Protein 2X48 (pdb70)

Structure (mmCIF, N/CA/C/O backbone):
data_2X48
#
_entry.id   2X48
#
_cell.length_a   119.110
_cell.length_b   119.110
_cell.length_c   119.110
_cell.angle_alpha   90.00
_cell.angle_beta   90.00
_cell.angle_gamma   90.00
#
_symmetry.space_group_name_H-M   'I 2 3'
#
loop_
_entity.id
_entity.type
_entity.pdbx_description
1 polymer CAG38821
2 non-polymer 'PHOSPHATE ION'
3 water water
#
loop_
_atom_site.group_PDB
_atom_site.id
_atom_site.type_symbol
_atom_site.label_atom_id
_atom_site.label_alt_id
_atom_site.label_comp_id
_atom_site.label_asym_id
_atom_site.label_entity_id
_atom_site.label_seq_id
_atom_site.pdbx_PDB_ins_code
_atom_site.Cartn_x
_atom_site.Cartn_y
_atom_site.Cartn_z
_atom_site.occupancy
_atom_site.B_iso_or_equiv
_atom_site.auth_seq_id
_atom_site.auth_comp_id
_atom_site.auth_asym_id
_atom_site.auth_atom_id
_atom_site.pdbx_PDB_model_num
ATOM 1 N N . MET A 1 1 ? -15.497 -4.676 37.372 1.00 98.95 1 MET A N 1
ATOM 2 C CA . MET A 1 1 ? -15.316 -4.723 38.852 1.00 88.35 1 MET A CA 1
ATOM 3 C C . MET A 1 1 ? -13.845 -4.915 39.244 1.00 81.15 1 MET A C 1
ATOM 4 O O . MET A 1 1 ? -13.486 -5.950 39.812 1.00 76.16 1 MET A O 1
ATOM 9 N N . LYS A 1 2 ? -12.992 -3.933 38.958 1.00 83.41 2 LYS A N 1
ATOM 10 C CA . LYS A 1 2 ? -11.585 -4.023 39.386 1.00 80.16 2 LYS A CA 1
ATOM 11 C C . LYS A 1 2 ? -11.480 -3.812 40.910 1.00 71.88 2 LYS A C 1
ATOM 12 O O . LYS A 1 2 ? -11.997 -2.836 41.449 1.00 74.81 2 LYS A O 1
ATOM 18 N N . LYS A 1 3 ? -10.803 -4.732 41.591 1.00 64.66 3 LYS A N 1
ATOM 19 C CA . LYS A 1 3 ? -10.950 -4.893 43.043 1.00 58.54 3 LYS A CA 1
ATOM 20 C C . LYS A 1 3 ? -9.806 -5.747 43.617 1.00 53.76 3 LYS A C 1
ATOM 21 O O . LYS A 1 3 ? -9.411 -6.747 43.013 1.00 53.74 3 LYS A O 1
ATOM 27 N N . GLU A 1 4 ? -9.271 -5.352 44.771 1.00 53.02 4 GLU A N 1
ATOM 28 C CA . GLU A 1 4 ? -8.121 -6.045 45.378 1.00 50.44 4 GLU A CA 1
ATOM 29 C C . GLU A 1 4 ? -8.453 -6.656 46.750 1.00 46.44 4 GLU A C 1
ATOM 30 O O . GLU A 1 4 ? -8.847 -5.943 47.666 1.00 50.56 4 GLU A O 1
ATOM 36 N N . ILE A 1 5 ? -8.253 -7.964 46.893 1.00 42.24 5 ILE A N 1
ATOM 37 C CA . ILE A 1 5 ? -8.636 -8.694 48.114 1.00 41.82 5 ILE A CA 1
ATOM 38 C C . ILE A 1 5 ? -7.424 -9.044 48.992 1.00 42.01 5 ILE A C 1
ATOM 39 O O . ILE A 1 5 ? -6.491 -9.707 48.544 1.00 41.13 5 ILE A O 1
ATOM 44 N N . GLN A 1 6 ? -7.440 -8.598 50.244 1.00 46.69 6 GLN A N 1
ATOM 45 C CA . GLN A 1 6 ? -6.302 -8.812 51.153 1.00 49.17 6 GLN A CA 1
ATOM 46 C C . GLN A 1 6 ? -6.616 -9.868 52.205 1.00 50.51 6 GLN A C 1
ATOM 47 O O . GLN A 1 6 ? -7.502 -9.684 53.050 1.00 57.12 6 GLN A O 1
ATOM 53 N N . VAL A 1 7 ? -5.871 -10.972 52.131 1.00 47.80 7 VAL A N 1
ATOM 54 C CA . VAL A 1 7 ? -5.894 -12.037 53.140 1.00 51.58 7 VAL A CA 1
ATOM 55 C C . VAL A 1 7 ? -4.472 -12.265 53.638 1.00 52.99 7 VAL A C 1
ATOM 56 O O . VAL A 1 7 ? -3.617 -12.707 52.870 1.00 50.99 7 VAL A O 1
ATOM 60 N N . GLN A 1 8 ? -4.228 -11.974 54.915 1.00 59.91 8 GLN A N 1
ATOM 61 C CA . GLN A 1 8 ? -2.896 -12.126 55.518 1.00 64.12 8 GLN A CA 1
ATOM 62 C C . GLN A 1 8 ? -1.867 -11.391 54.658 1.00 62.26 8 GLN A C 1
ATOM 63 O O . GLN A 1 8 ? -2.068 -10.213 54.371 1.00 64.37 8 GLN A O 1
ATOM 69 N N . GLY A 1 9 ? -0.807 -12.070 54.217 1.00 62.34 9 GLY A N 1
ATOM 70 C CA . GLY A 1 9 ? 0.254 -11.427 53.430 1.00 66.78 9 GLY A CA 1
ATOM 71 C C . GLY A 1 9 ? 0.035 -11.370 51.921 1.00 62.64 9 GLY A C 1
ATOM 72 O O . GLY A 1 9 ? 0.849 -10.796 51.197 1.00 69.84 9 GLY A O 1
ATOM 73 N N . VAL A 1 10 ? -1.066 -11.951 51.452 1.00 54.78 10 VAL A N 1
ATOM 74 C CA . VAL A 1 10 ? -1.343 -12.076 50.028 1.00 53.57 10 VAL A CA 1
ATOM 75 C C . VAL A 1 10 ? -2.442 -11.113 49.626 1.00 48.49 10 VAL A C 1
ATOM 76 O O . VAL A 1 10 ? -3.415 -10.941 50.360 1.00 44.66 10 VAL A O 1
ATOM 80 N N . ARG A 1 11 ? -2.283 -10.486 48.461 1.00 54.86 1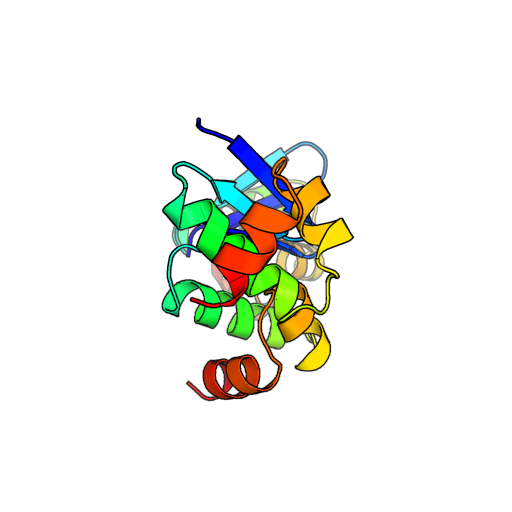1 ARG A N 1
ATOM 81 C CA . ARG A 1 11 ? -3.336 -9.674 47.863 1.00 56.34 11 ARG A CA 1
ATOM 82 C C . ARG A 1 11 ? -3.673 -10.165 46.476 1.00 52.58 11 ARG A C 1
ATOM 83 O O . ARG A 1 11 ? -2.801 -10.244 45.617 1.00 53.11 11 ARG A O 1
ATOM 91 N N . TYR A 1 12 ? -4.942 -10.490 46.262 1.00 50.57 12 TYR A N 1
ATOM 92 C CA . TYR A 1 12 ? -5.398 -11.021 44.985 1.00 48.20 12 TYR A CA 1
ATOM 93 C C . TYR A 1 12 ? -6.083 -9.917 44.184 1.00 51.33 12 TYR A C 1
ATOM 94 O O . TYR A 1 12 ? -7.002 -9.271 44.683 1.00 54.12 12 TYR A O 1
ATOM 103 N N . TYR A 1 13 ? -5.618 -9.694 42.957 1.00 53.01 13 TYR A N 1
ATOM 104 C CA . TYR A 1 13 ? -6.206 -8.694 42.064 1.00 57.60 13 TYR A CA 1
ATOM 105 C C . TYR A 1 13 ? -7.331 -9.364 41.264 1.00 55.02 13 TYR A C 1
ATOM 106 O O . TYR A 1 13 ? -7.075 -10.260 40.451 1.00 53.71 13 TYR A O 1
ATOM 115 N N . VAL A 1 14 ? -8.566 -8.921 41.505 1.00 56.35 14 VAL A N 1
ATOM 116 C CA . VAL A 1 14 ? -9.772 -9.505 40.904 1.00 55.04 14 VAL A CA 1
ATOM 117 C C . VAL A 1 14 ? -10.311 -8.573 39.832 1.00 60.43 14 VAL A C 1
ATOM 118 O O . VAL A 1 14 ? -10.494 -7.386 40.073 1.00 66.42 14 VAL A O 1
ATOM 122 N N . GLU A 1 15 ? -10.567 -9.119 38.653 1.00 60.31 15 GLU A N 1
ATOM 123 C CA . GLU A 1 15 ? -11.021 -8.333 37.503 1.00 66.40 15 GLU A CA 1
ATOM 124 C C . GLU A 1 15 ? -12.302 -8.912 36.863 1.00 66.32 15 GLU A C 1
ATOM 125 O O . GLU A 1 15 ? -12.884 -8.301 35.971 1.00 71.78 15 GLU A O 1
ATOM 131 N N . SER A 1 16 ? -12.727 -10.086 37.330 1.00 61.74 16 SER A N 1
ATOM 132 C CA . SER A 1 16 ? -13.795 -10.871 36.705 1.00 62.93 16 SER A CA 1
ATOM 133 C C . SER A 1 16 ? -14.215 -11.978 37.670 1.00 60.05 16 SER A C 1
ATOM 134 O O . SER A 1 16 ? -13.552 -12.207 38.689 1.00 56.81 16 SER A O 1
ATOM 137 N N . GLU A 1 17 ? -15.301 -12.674 37.345 1.00 62.81 17 GLU A N 1
ATOM 138 C CA . GLU A 1 17 ? -15.792 -13.754 38.203 1.00 63.25 17 GLU A CA 1
ATOM 139 C C . GLU A 1 17 ? -14.861 -14.975 38.163 1.00 63.05 17 GLU A C 1
ATOM 140 O O . GLU A 1 17 ? -14.730 -15.674 39.163 1.00 62.96 17 GLU A O 1
ATOM 146 N N . ASP A 1 18 ? -14.212 -15.226 37.025 1.00 65.16 18 ASP A N 1
ATOM 147 C 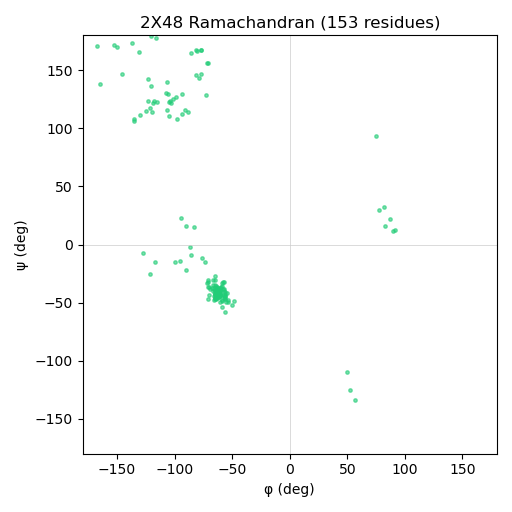CA . ASP A 1 18 ? -13.232 -16.322 36.927 1.00 67.91 18 ASP A CA 1
ATOM 148 C C . ASP A 1 18 ? -12.087 -16.143 37.943 1.00 62.83 18 ASP A C 1
ATOM 149 O O . ASP A 1 18 ? -11.546 -17.125 38.462 1.00 64.99 18 ASP A O 1
ATOM 154 N N . ASP A 1 19 ? -11.740 -14.889 38.227 1.00 57.89 19 ASP A N 1
ATOM 155 C CA . ASP A 1 19 ? -10.723 -14.571 39.218 1.00 53.96 19 ASP A CA 1
ATOM 156 C C . ASP A 1 19 ? -11.231 -14.857 40.629 1.00 52.25 19 ASP A C 1
ATOM 157 O O . ASP A 1 19 ? -10.463 -15.294 41.492 1.00 51.23 19 ASP A O 1
ATOM 162 N N . LEU A 1 20 ? -12.514 -14.598 40.873 1.00 46.74 20 LEU A N 1
ATOM 163 C CA . LEU A 1 20 ? -13.098 -14.863 42.190 1.00 44.25 20 LEU A CA 1
ATOM 164 C C . LEU A 1 20 ? -13.040 -16.348 42.468 1.00 43.10 20 LEU A C 1
ATOM 165 O O . LEU A 1 20 ? -12.690 -16.762 43.578 1.00 41.30 20 LEU A O 1
ATOM 170 N N . VAL A 1 21 ? -13.389 -17.153 41.467 1.00 45.42 21 VAL A N 1
ATOM 171 C CA . VAL A 1 21 ? -13.319 -18.611 41.610 1.00 45.37 21 VAL A CA 1
ATOM 172 C C . VAL A 1 21 ? -11.906 -19.025 42.017 1.00 44.05 21 VAL A C 1
ATOM 173 O O . VAL A 1 21 ? -11.731 -19.753 42.993 1.00 42.79 21 VAL A O 1
ATOM 177 N N . SER A 1 22 ? -10.905 -18.520 41.294 1.00 45.34 22 SER A N 1
ATOM 178 C CA . SER A 1 22 ? -9.508 -18.829 41.577 1.00 45.31 22 SER A CA 1
ATOM 179 C C . SER A 1 22 ? -9.100 -18.485 43.005 1.00 42.66 22 SER A C 1
ATOM 180 O O . SER A 1 22 ? -8.438 -19.286 43.663 1.00 42.49 22 SER A O 1
ATOM 183 N N . VAL A 1 23 ? -9.498 -17.310 43.487 1.00 41.51 23 VAL A N 1
ATOM 184 C CA . VAL A 1 23 ? -9.197 -16.913 44.866 1.00 39.73 23 VAL A CA 1
ATOM 185 C C . VAL A 1 23 ? -9.920 -17.830 45.859 1.00 38.00 23 VAL A C 1
ATOM 186 O O . VAL A 1 23 ? -9.339 -18.266 46.854 1.00 37.15 23 VAL A O 1
ATOM 190 N N . ALA A 1 24 ? -11.181 -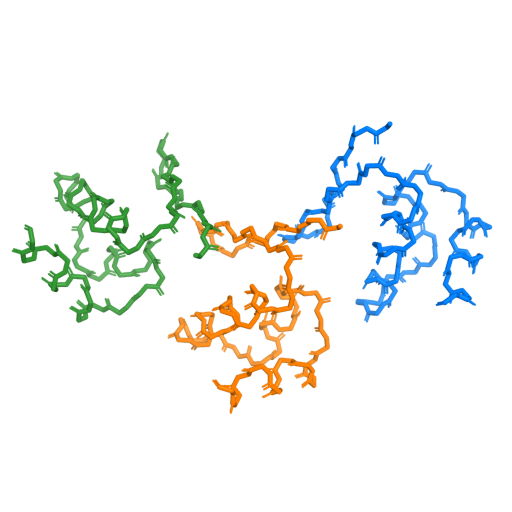18.133 45.569 1.00 38.28 24 ALA A N 1
ATOM 191 C CA . ALA A 1 24 ? -11.966 -19.033 46.392 1.00 37.52 24 ALA A CA 1
ATOM 192 C C . ALA A 1 24 ? -11.216 -20.337 46.553 1.00 38.18 24 ALA A C 1
ATOM 193 O O . ALA A 1 24 ? -11.056 -20.823 47.673 1.00 37.05 24 ALA A O 1
ATOM 195 N N . HIS A 1 25 ? -10.750 -20.892 45.433 1.00 41.06 25 HIS A N 1
ATOM 196 C CA . HIS A 1 25 ? -9.983 -22.158 45.441 1.00 43.23 25 HIS A CA 1
ATOM 197 C C . HIS A 1 25 ? -8.736 -22.072 46.312 1.00 42.74 25 HIS A C 1
ATOM 198 O O . HIS A 1 25 ? -8.448 -23.013 47.054 1.00 43.52 25 HIS A O 1
ATOM 205 N N . GLU A 1 26 ? -7.995 -20.965 46.212 1.00 42.79 26 GLU A N 1
ATOM 206 C CA . GLU A 1 26 ? -6.781 -20.784 47.026 1.00 43.57 26 GLU A CA 1
ATOM 207 C C . GLU A 1 26 ? -7.105 -20.701 48.509 1.00 41.02 26 GLU A C 1
ATOM 208 O O . GLU A 1 26 ? -6.406 -21.276 49.339 1.00 42.35 26 GLU A O 1
ATOM 214 N N . LEU A 1 27 ? -8.150 -19.972 48.849 1.00 38.65 27 LEU A N 1
ATOM 215 C CA . LEU A 1 27 ? -8.451 -19.748 50.256 1.00 37.53 27 LEU A CA 1
ATOM 216 C C . LEU A 1 27 ? -8.934 -21.048 50.910 1.00 37.01 27 LEU A C 1
ATOM 217 O O . LEU A 1 27 ? -8.608 -21.332 52.068 1.00 37.40 27 LEU A O 1
ATOM 222 N N . ALA A 1 28 ? -9.689 -21.841 50.163 1.00 36.87 28 ALA A N 1
ATOM 223 C CA . ALA A 1 28 ? -10.146 -23.143 50.651 1.00 37.76 28 ALA A CA 1
ATOM 224 C C . ALA A 1 28 ? -8.957 -24.033 50.970 1.00 39.39 28 ALA A C 1
ATOM 225 O O . ALA A 1 28 ? -8.886 -24.628 52.042 1.00 40.28 28 ALA A O 1
ATOM 227 N N . LYS A 1 29 ? -8.027 -24.123 50.029 1.00 41.34 29 LYS A N 1
ATOM 228 C CA . LYS A 1 29 ? -6.802 -24.908 50.217 1.00 44.34 29 LYS A CA 1
ATOM 229 C C . LYS A 1 29 ? -6.008 -24.423 51.439 1.00 44.34 29 LYS A C 1
ATOM 230 O O . LYS A 1 29 ? -5.350 -25.218 52.098 1.00 46.37 29 LYS A O 1
ATOM 236 N N . MET A 1 30 ? -6.073 -23.127 51.740 1.00 43.01 30 MET A N 1
ATOM 237 C CA A MET A 1 30 ? -5.426 -22.526 52.913 0.50 44.06 30 MET A CA 1
ATOM 238 C CA B MET A 1 30 ? -5.370 -22.636 52.928 0.50 44.33 30 MET A CA 1
ATOM 239 C C . MET A 1 30 ? -6.250 -22.741 54.182 1.00 42.83 30 MET A C 1
ATOM 240 O O . MET A 1 30 ? -5.883 -22.270 55.250 1.00 44.42 30 MET A O 1
ATOM 249 N N . GLY A 1 31 ? -7.390 -23.413 54.055 1.00 40.94 31 GLY A N 1
ATOM 250 C CA . GLY A 1 31 ? -8.182 -23.816 55.213 1.00 40.66 31 GLY A CA 1
ATOM 251 C C . GLY A 1 31 ? -9.182 -22.812 55.728 1.00 39.36 31 GLY A C 1
ATOM 252 O O . GLY A 1 31 ? -9.587 -22.886 56.889 1.00 40.81 31 GLY A O 1
ATOM 253 N N . TYR A 1 32 ? -9.588 -21.877 54.876 1.00 37.50 32 TYR A N 1
ATOM 254 C CA . TYR A 1 32 ? -10.603 -20.903 55.252 1.00 36.78 32 TYR A CA 1
ATOM 255 C C . TYR A 1 32 ? -11.975 -21.562 55.092 1.00 36.32 32 TYR A C 1
ATOM 256 O O . TYR A 1 32 ? -12.161 -22.388 54.217 1.00 36.30 32 TYR A O 1
ATOM 265 N N . THR A 1 33 ? -12.921 -21.218 55.957 1.00 36.91 33 THR A N 1
ATOM 266 C CA . THR A 1 33 ? -14.265 -21.764 55.874 1.00 37.63 33 THR A CA 1
ATOM 267 C C . THR A 1 33 ? -15.036 -21.075 54.757 1.00 37.57 33 THR A C 1
ATOM 268 O O . THR A 1 33 ? -14.603 -20.049 54.249 1.00 36.65 33 THR A O 1
ATOM 272 N N . VAL A 1 34 ? -16.177 -21.642 54.384 1.00 39.57 34 VAL A N 1
ATOM 273 C CA . VAL A 1 34 ? -17.060 -21.060 53.372 1.00 40.59 34 VAL A CA 1
ATOM 274 C C . VAL A 1 34 ? -17.580 -19.689 53.827 1.00 42.06 34 VAL A C 1
ATOM 275 O O . VAL A 1 34 ? -17.678 -18.747 53.034 1.00 41.78 34 VAL A O 1
ATOM 279 N N . GLN A 1 35 ? -17.919 -19.588 55.108 1.00 44.37 35 GLN A N 1
ATOM 280 C CA . GLN A 1 35 ? -18.343 -18.314 55.699 1.00 46.98 35 GLN A CA 1
ATOM 281 C C . GLN A 1 35 ? -17.248 -17.264 55.482 1.00 44.10 35 GLN A C 1
ATOM 282 O O . GLN A 1 35 ? -17.526 -16.145 55.044 1.00 45.62 35 GLN A O 1
ATOM 288 N N . GLN A 1 36 ? -16.006 -17.655 55.752 1.00 53.58 36 GLN A N 1
ATOM 289 C CA . GLN A 1 36 ? -14.866 -16.753 55.679 1.00 52.87 36 GLN A CA 1
ATOM 290 C C . GLN A 1 36 ? -14.491 -16.394 54.240 1.00 49.79 36 GLN A C 1
ATOM 291 O O . GLN A 1 36 ? -14.019 -15.291 53.986 1.00 50.70 36 GLN A O 1
ATOM 297 N N . ILE A 1 37 ? -14.679 -17.317 53.303 1.00 47.27 37 ILE A N 1
ATOM 298 C CA . ILE A 1 37 ? -14.409 -17.033 51.885 1.00 45.86 37 ILE A CA 1
ATOM 299 C C . ILE A 1 37 ? -15.441 -16.047 51.331 1.00 48.34 37 ILE A C 1
ATOM 300 O O . ILE A 1 37 ? -15.099 -15.151 50.569 1.00 48.84 37 ILE A O 1
ATOM 305 N N . ALA A 1 38 ? -16.692 -16.201 51.757 1.00 50.93 38 ALA A N 1
ATOM 306 C CA . ALA A 1 38 ? -17.781 -15.348 51.313 1.00 54.91 38 ALA A CA 1
ATOM 307 C C . ALA A 1 38 ? -17.586 -13.897 51.753 1.00 58.00 38 ALA A C 1
ATOM 308 O O . ALA A 1 38 ? -17.811 -12.972 50.972 1.00 60.40 38 ALA A O 1
ATOM 310 N N . ASN A 1 39 ? -17.178 -13.691 53.000 1.00 59.14 39 ASN A N 1
ATOM 311 C CA . ASN A 1 39 ? -16.905 -12.340 53.479 1.00 63.41 39 ASN A CA 1
ATOM 312 C C . ASN A 1 39 ? -15.691 -11.727 52.805 1.00 61.07 39 ASN A C 1
ATOM 313 O O . ASN A 1 39 ? -15.689 -10.534 52.514 1.00 64.79 39 ASN A O 1
ATOM 318 N N . ALA A 1 40 ? -14.666 -12.537 52.558 1.00 56.00 40 ALA A N 1
ATOM 319 C CA . ALA A 1 40 ? -13.436 -12.043 51.942 1.00 54.66 40 ALA A CA 1
ATOM 320 C C . ALA A 1 40 ? -13.656 -11.549 50.505 1.00 54.90 40 ALA A C 1
ATOM 321 O O . ALA A 1 40 ? -13.025 -10.578 50.084 1.00 56.77 40 ALA A O 1
ATOM 323 N N . LEU A 1 41 ? -14.560 -12.214 49.782 1.00 54.05 41 LEU A N 1
ATOM 324 C CA . LEU A 1 41 ? -14.809 -11.956 48.357 1.00 55.16 41 LEU A CA 1
ATOM 325 C C . LEU A 1 41 ? -16.046 -11.080 48.091 1.00 60.29 41 LEU A C 1
ATOM 326 O O . LEU A 1 41 ? -16.227 -10.567 46.979 1.00 62.87 41 LEU A O 1
ATOM 331 N N . GLY A 1 42 ? -16.906 -10.923 49.092 1.00 62.99 42 GLY A N 1
ATOM 332 C CA . GLY A 1 42 ? -18.100 -10.096 48.944 1.00 69.52 42 GLY A CA 1
ATOM 333 C C . GLY A 1 42 ? -19.211 -10.776 48.169 1.00 71.05 42 GLY A C 1
ATOM 334 O O . GLY A 1 42 ? -20.015 -10.115 47.504 1.00 76.75 42 GLY A O 1
ATOM 335 N N . VAL A 1 43 ? -19.253 -12.101 48.266 1.00 67.00 43 VAL A N 1
ATOM 336 C CA . VAL A 1 43 ? -20.327 -12.903 47.689 1.00 69.23 43 VAL A CA 1
ATOM 337 C C . VAL A 1 43 ? -21.034 -13.697 48.791 1.00 69.67 43 VAL A C 1
ATOM 338 O O . VAL A 1 43 ? -20.679 -13.598 49.969 1.00 68.48 43 VAL A O 1
ATOM 342 N N . SER A 1 44 ? -22.050 -14.461 48.401 1.00 72.56 44 SER A N 1
ATOM 343 C CA . SER A 1 44 ? -22.794 -15.298 49.337 1.00 73.99 44 SER A CA 1
ATOM 344 C C . SER A 1 44 ? -22.108 -16.647 49.520 1.00 68.20 44 SER A C 1
ATOM 345 O O . SER A 1 44 ? -21.245 -17.033 48.737 1.00 64.31 44 SER A O 1
ATOM 348 N N . GLU A 1 45 ? -22.506 -17.354 50.570 1.00 68.88 45 GLU A N 1
ATOM 349 C CA . GLU A 1 45 ? -21.993 -18.689 50.840 1.00 64.98 45 GLU A CA 1
ATOM 350 C C . GLU A 1 45 ? -22.405 -19.675 49.740 1.00 66.36 45 GLU A C 1
ATOM 351 O O . GLU A 1 45 ? -21.666 -20.605 49.436 1.00 63.27 45 GLU A O 1
ATOM 357 N N . ARG A 1 46 ? -23.563 -19.448 49.128 1.00 72.29 46 ARG A N 1
ATOM 358 C CA . ARG A 1 46 ? -24.022 -20.273 48.012 1.00 75.54 46 ARG A CA 1
ATOM 359 C C . ARG A 1 46 ? -23.108 -20.161 46.795 1.00 73.28 46 ARG A C 1
ATOM 360 O O . ARG A 1 46 ? -22.742 -21.177 46.205 1.00 73.30 46 ARG A O 1
ATOM 368 N N . LYS A 1 47 ? -22.746 -18.934 46.424 1.00 72.52 47 LYS A N 1
ATOM 369 C CA . LYS A 1 47 ? -21.794 -18.704 45.331 1.00 70.96 47 LYS A CA 1
ATOM 370 C C . LYS A 1 47 ? -20.460 -19.409 45.602 1.00 65.18 47 LYS A C 1
ATOM 371 O O . LYS A 1 47 ? -19.907 -20.073 44.724 1.00 66.05 47 LYS A O 1
ATOM 377 N N . VAL A 1 48 ? -19.957 -19.262 46.825 1.00 60.69 48 VAL A N 1
ATOM 378 C CA . VAL A 1 48 ? -18.706 -19.904 47.228 1.00 56.21 48 VAL A CA 1
ATOM 379 C C . VAL A 1 48 ? -18.799 -21.432 47.138 1.00 57.57 48 VAL A C 1
ATOM 380 O O . VAL A 1 48 ? -17.862 -22.070 46.685 1.00 57.04 48 VAL A O 1
ATOM 384 N N . ARG A 1 49 ? -19.920 -22.018 47.553 1.00 60.48 49 ARG A N 1
ATOM 385 C CA . ARG A 1 49 ? -20.101 -23.466 47.440 1.00 63.09 49 ARG A CA 1
ATOM 386 C C . ARG A 1 49 ? -20.038 -23.893 45.971 1.00 67.49 49 ARG A C 1
ATOM 387 O O . ARG A 1 49 ? -19.362 -24.865 45.647 1.00 68.74 49 ARG A O 1
ATOM 395 N N . ARG A 1 50 ? -20.715 -23.153 45.091 1.00 71.04 50 ARG A N 1
ATOM 396 C CA . ARG A 1 50 ? -20.614 -23.372 43.639 1.00 76.43 50 ARG A CA 1
ATOM 397 C C . ARG A 1 50 ? -19.174 -23.287 43.163 1.00 74.09 50 ARG A C 1
ATOM 398 O O . ARG A 1 50 ? -18.735 -24.086 42.339 1.00 78.64 50 ARG A O 1
ATOM 406 N N . TYR A 1 51 ? -18.454 -22.288 43.654 1.00 68.36 51 TYR A N 1
ATOM 407 C CA . TYR A 1 51 ? -17.080 -22.067 43.221 1.00 66.86 51 TYR A CA 1
ATOM 408 C C . TYR A 1 51 ? -16.187 -23.241 43.579 1.00 66.45 51 TYR A C 1
ATOM 409 O O . TYR A 1 51 ? -15.376 -23.670 42.767 1.00 70.16 51 TYR A O 1
ATOM 418 N N . LEU A 1 52 ? -16.356 -23.771 44.785 1.00 63.25 52 LEU A N 1
ATOM 419 C CA . LEU A 1 52 ? -15.483 -24.824 45.298 1.00 63.12 52 LEU A CA 1
ATOM 420 C C . LEU A 1 52 ? -15.765 -26.193 44.696 1.00 69.83 52 LEU A C 1
ATOM 421 O O . LEU A 1 52 ? -14.963 -27.107 44.864 1.00 71.86 52 LEU A O 1
ATOM 426 N N . GLU A 1 53 ? -16.882 -26.338 43.986 1.00 74.53 53 GLU A N 1
ATOM 427 C CA . GLU A 1 53 ? -17.177 -27.596 43.287 1.00 82.78 53 GLU A CA 1
ATOM 428 C C . GLU A 1 53 ? -16.631 -27.612 41.845 1.00 89.72 53 GLU A C 1
ATOM 429 O O . GLU A 1 53 ? -17.024 -28.466 41.048 1.00 98.55 53 GLU A O 1
ATOM 435 N N . SER A 1 54 ? -15.720 -26.682 41.527 1.00 87.53 54 SER A N 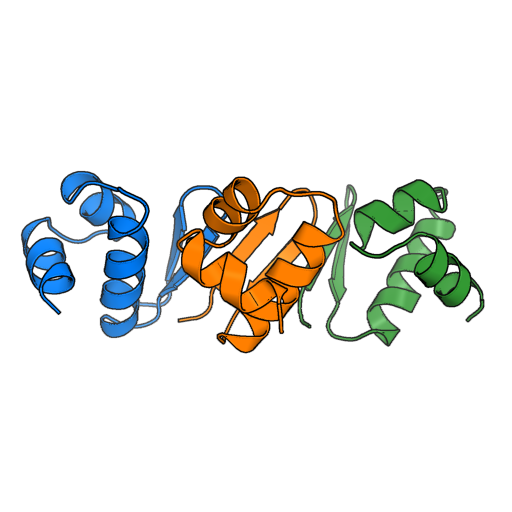1
ATOM 436 C CA . SER A 1 54 ? -15.144 -26.550 40.173 1.00 94.90 54 SER A CA 1
ATOM 437 C C . SER A 1 54 ? -13.654 -26.920 40.153 1.00 96.46 54 SER A C 1
ATOM 438 O O . SER A 1 54 ? -12.935 -26.734 41.144 1.00 89.92 54 SER A O 1
ATOM 441 N N . MET B 1 1 ? -5.156 -13.855 36.973 1.00 119.54 1 MET B N 1
ATOM 442 C CA . MET B 1 1 ? -5.116 -13.799 38.462 1.00 110.69 1 MET B CA 1
ATOM 443 C C . MET B 1 1 ? -3.702 -13.408 38.932 1.00 99.04 1 MET B C 1
ATOM 444 O O . MET B 1 1 ? -2.864 -14.259 39.265 1.00 92.67 1 MET B O 1
ATOM 449 N N . LYS B 1 2 ? -3.451 -12.099 38.932 1.00 97.64 2 LYS B N 1
ATOM 450 C CA . LYS B 1 2 ? -2.217 -11.544 39.470 1.00 88.54 2 LYS B CA 1
ATOM 451 C C . LYS B 1 2 ? -2.252 -11.684 40.986 1.00 82.25 2 LYS B C 1
ATOM 452 O O . LYS B 1 2 ? -3.320 -11.747 41.590 1.00 85.71 2 LYS B O 1
ATOM 458 N N . LYS B 1 3 ? -1.075 -11.703 41.591 1.00 74.44 3 LYS B N 1
ATOM 459 C CA . LYS B 1 3 ? -0.940 -12.019 42.997 1.00 69.48 3 LYS B CA 1
ATOM 460 C C . LYS B 1 3 ? 0.216 -11.201 43.579 1.00 64.03 3 LYS B C 1
ATOM 461 O O . LYS B 1 3 ? 1.203 -10.928 42.903 1.00 62.46 3 LYS B O 1
ATOM 467 N N . GLU B 1 4 ? 0.088 -10.809 44.838 1.00 62.52 4 GLU B N 1
ATOM 468 C CA . GLU B 1 4 ? 1.065 -9.929 45.470 1.00 59.44 4 GLU B CA 1
ATOM 469 C C . GLU B 1 4 ? 1.431 -10.419 46.867 1.00 56.79 4 GLU B C 1
ATOM 470 O O . GLU B 1 4 ? 0.634 -10.326 47.791 1.00 59.18 4 GLU B O 1
ATOM 476 N N . ILE B 1 5 ? 2.644 -10.936 47.012 1.00 53.27 5 ILE B N 1
ATOM 477 C CA . ILE B 1 5 ? 3.074 -11.580 48.251 1.00 52.27 5 ILE B CA 1
ATOM 478 C C . ILE B 1 5 ? 3.979 -10.673 49.067 1.00 52.23 5 ILE B C 1
ATOM 479 O O . ILE B 1 5 ? 5.023 -10.259 48.585 1.00 51.07 5 ILE B O 1
ATOM 484 N N . GLN B 1 6 ? 3.576 -10.385 50.303 1.00 54.83 6 GLN B N 1
ATOM 485 C CA . GLN B 1 6 ? 4.325 -9.499 51.199 1.00 56.86 6 GLN B CA 1
ATOM 486 C C . GLN B 1 6 ? 5.061 -10.293 52.279 1.00 58.15 6 GLN B C 1
ATOM 487 O O . GLN B 1 6 ? 4.429 -10.857 53.170 1.00 60.81 6 GLN B O 1
ATOM 493 N N . VAL B 1 7 ? 6.393 -10.319 52.190 1.00 57.66 7 VAL B N 1
ATOM 494 C CA . VAL B 1 7 ? 7.258 -10.888 53.227 1.00 61.00 7 VAL B CA 1
ATOM 495 C C . VAL B 1 7 ? 8.214 -9.805 53.710 1.00 64.83 7 VAL B C 1
ATOM 496 O O . VAL B 1 7 ? 9.030 -9.317 52.927 1.00 63.65 7 VAL B O 1
ATOM 500 N N . GLN B 1 8 ? 8.133 -9.438 54.988 1.00 70.72 8 GLN B N 1
ATOM 501 C CA . GLN B 1 8 ? 8.993 -8.385 55.539 1.00 76.37 8 GLN B CA 1
ATOM 502 C C . GLN B 1 8 ? 8.793 -7.107 54.711 1.00 74.77 8 GLN B C 1
ATOM 503 O O . GLN B 1 8 ? 7.653 -6.744 54.414 1.00 72.96 8 GLN B O 1
ATOM 509 N N . GLY B 1 9 ? 9.881 -6.445 54.318 1.00 76.62 9 GLY B N 1
ATOM 510 C CA . GLY B 1 9 ? 9.797 -5.228 53.516 1.00 76.65 9 GLY B CA 1
ATOM 511 C C . GLY B 1 9 ? 9.918 -5.433 52.016 1.00 70.84 9 GLY B C 1
ATOM 512 O O . GLY B 1 9 ? 10.273 -4.512 51.299 1.00 72.42 9 GLY B O 1
ATOM 513 N N . VAL B 1 10 ? 9.616 -6.633 51.539 1.00 65.43 10 VAL B N 1
ATOM 514 C CA . VAL B 1 10 ? 9.661 -6.942 50.114 1.00 61.15 10 VAL B CA 1
ATOM 515 C C . VAL B 1 10 ? 8.276 -7.396 49.652 1.00 57.45 10 VAL B C 1
ATOM 516 O O . VAL B 1 10 ? 7.614 -8.187 50.330 1.00 56.59 10 VAL B O 1
ATOM 520 N N . ARG B 1 11 ? 7.845 -6.893 48.501 1.00 66.07 11 ARG B N 1
ATOM 521 C CA . ARG B 1 11 ? 6.554 -7.253 47.938 1.00 63.97 11 ARG B CA 1
ATOM 522 C C . ARG B 1 11 ? 6.758 -7.907 46.580 1.00 58.90 11 ARG B C 1
ATOM 523 O O . ARG B 1 11 ? 7.219 -7.263 45.642 1.00 60.86 11 ARG B O 1
ATOM 531 N N . TYR B 1 12 ? 6.425 -9.190 46.481 1.00 54.31 12 TYR B N 1
ATOM 532 C CA . TYR B 1 12 ? 6.633 -9.946 45.242 1.00 50.82 12 TYR B CA 1
ATOM 533 C C . TYR B 1 12 ? 5.359 -9.912 44.400 1.00 52.28 12 TYR B C 1
ATOM 534 O O . TYR B 1 12 ? 4.268 -10.167 44.900 1.00 54.63 12 TYR B O 1
ATOM 543 N N . TYR B 1 13 ? 5.505 -9.559 43.128 1.00 53.24 13 TYR B N 1
ATOM 544 C CA . TYR B 1 13 ? 4.384 -9.532 42.194 1.00 56.37 13 TYR B CA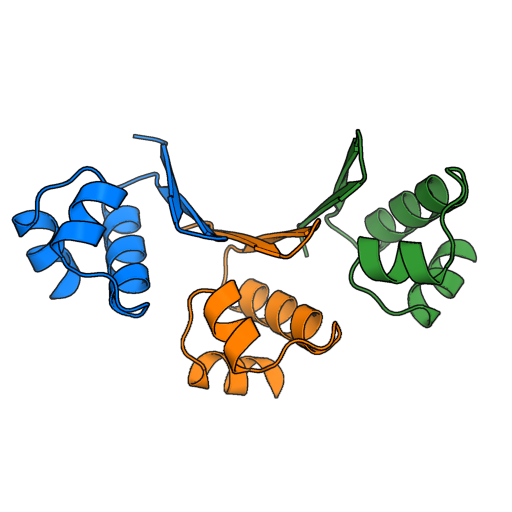 1
ATOM 545 C C . TYR B 1 13 ? 4.425 -10.831 41.405 1.00 53.43 13 TYR B C 1
ATOM 546 O O . TYR B 1 13 ? 5.300 -11.022 40.568 1.00 52.48 13 TYR B O 1
ATOM 555 N N . VAL B 1 14 ? 3.479 -11.720 41.683 1.00 54.30 14 VAL B N 1
ATOM 556 C CA . VAL B 1 14 ? 3.439 -13.028 41.046 1.00 53.58 14 VAL B CA 1
ATOM 557 C C . VAL B 1 14 ? 2.303 -13.116 40.030 1.00 59.49 14 VAL B C 1
ATOM 558 O O . VAL B 1 14 ? 1.157 -12.780 40.337 1.00 65.40 14 VAL B O 1
ATOM 562 N N . GLU B 1 15 ? 2.635 -13.577 38.824 1.00 59.99 15 GLU B N 1
ATOM 563 C CA . GLU B 1 15 ? 1.669 -13.711 37.722 1.00 66.96 15 GLU B CA 1
ATOM 564 C C . GLU B 1 15 ? 1.557 -15.143 37.185 1.00 69.23 15 GLU B C 1
ATOM 565 O O . GLU B 1 15 ? 0.532 -15.519 36.634 1.00 76.80 15 GLU B O 1
ATOM 571 N N . SER B 1 16 ? 2.619 -15.927 37.347 1.00 64.84 16 SER B N 1
ATOM 572 C CA . SER B 1 16 ? 2.709 -17.260 36.776 1.00 68.61 16 SER B CA 1
ATOM 573 C C . SER B 1 16 ? 3.294 -18.235 37.790 1.00 66.46 16 SER B C 1
ATOM 574 O O . SER B 1 16 ? 3.757 -17.830 38.852 1.00 61.42 16 SER B O 1
ATOM 577 N N . GLU B 1 17 ? 3.301 -19.519 37.454 1.00 71.96 17 GLU B N 1
ATOM 578 C CA . GLU B 1 17 ? 3.976 -20.503 38.297 1.00 72.49 17 GLU B CA 1
ATOM 579 C C . GLU B 1 17 ? 5.466 -20.206 38.384 1.00 68.32 17 GLU B C 1
ATOM 580 O O . GLU B 1 17 ? 6.054 -20.333 39.445 1.00 66.29 17 GLU B O 1
ATOM 586 N N . ASP B 1 18 ? 6.075 -19.824 37.265 1.00 69.34 18 ASP B N 1
ATOM 587 C CA . ASP B 1 18 ? 7.504 -19.507 37.243 1.00 69.07 18 ASP B CA 1
ATOM 588 C C . ASP B 1 18 ? 7.835 -18.403 38.248 1.00 62.34 18 ASP B C 1
ATOM 589 O O . ASP B 1 18 ? 8.884 -18.456 38.897 1.00 63.03 18 ASP B O 1
ATOM 594 N N . ASP B 1 19 ? 6.945 -17.416 38.378 1.00 57.98 19 ASP B N 1
ATOM 595 C CA . ASP B 1 19 ? 7.128 -16.358 39.374 1.00 53.24 19 ASP B CA 1
ATOM 596 C C . ASP B 1 19 ? 7.103 -16.960 40.777 1.00 51.80 19 ASP B C 1
ATOM 597 O O . ASP B 1 19 ? 7.961 -16.648 41.613 1.00 50.74 19 ASP B O 1
ATOM 602 N N . LEU B 1 20 ? 6.128 -17.832 41.031 1.00 47.58 20 LEU B N 1
ATOM 603 C CA . LEU B 1 20 ? 6.043 -18.489 42.322 1.00 46.44 20 LEU B CA 1
ATOM 604 C C . LEU B 1 20 ? 7.316 -19.243 42.612 1.00 44.48 20 LEU B C 1
ATOM 605 O O . LEU B 1 20 ? 7.764 -19.259 43.759 1.00 42.64 20 LEU B O 1
ATOM 610 N N . VAL B 1 21 ? 7.902 -19.871 41.592 1.00 46.36 21 VAL B N 1
ATOM 611 C CA . VAL B 1 21 ? 9.146 -20.634 41.777 1.00 46.40 21 VAL B CA 1
ATOM 612 C C . VAL B 1 21 ? 10.308 -19.709 42.227 1.00 44.55 21 VAL B C 1
ATOM 613 O O . VAL B 1 21 ? 11.077 -20.060 43.138 1.00 43.84 21 VAL B O 1
ATOM 617 N N . SER B 1 22 ? 10.409 -18.525 41.619 1.00 44.73 22 SER B N 1
ATOM 618 C CA . SER B 1 22 ? 11.498 -17.585 41.927 1.00 44.71 22 SER B CA 1
ATOM 619 C C . SER B 1 22 ? 11.382 -17.052 43.338 1.00 42.36 22 SER B C 1
ATOM 620 O O . SER B 1 22 ? 12.392 -16.903 44.031 1.00 42.62 22 SER B O 1
ATOM 623 N N . VAL B 1 23 ? 10.156 -16.764 43.765 1.00 41.56 23 VAL B N 1
ATOM 624 C CA . VAL B 1 23 ? 9.930 -16.271 45.132 1.00 40.60 23 VAL B CA 1
ATOM 625 C C . VAL B 1 23 ? 10.303 -17.340 46.147 1.00 39.54 23 VAL B C 1
ATOM 626 O O . VAL B 1 23 ? 11.019 -17.074 47.118 1.00 39.58 23 VAL B O 1
ATOM 630 N N . ALA B 1 24 ? 9.833 -18.554 45.896 1.00 40.22 24 ALA B N 1
ATOM 631 C CA . ALA B 1 24 ? 10.177 -19.702 46.722 1.00 40.19 24 ALA B CA 1
ATOM 632 C C . ALA B 1 24 ? 11.696 -19.850 46.853 1.00 40.93 24 ALA B C 1
ATOM 633 O O . ALA B 1 24 ? 12.196 -20.015 47.960 1.00 40.56 24 ALA B O 1
ATOM 635 N N . HIS B 1 25 ? 12.434 -19.774 45.742 1.00 43.59 25 HIS B N 1
ATOM 636 C CA . HIS B 1 25 ? 13.901 -19.881 45.810 1.00 46.50 25 HIS B CA 1
ATOM 637 C C . HIS B 1 25 ? 14.505 -18.794 46.684 1.00 45.85 25 HIS B C 1
ATOM 638 O O . HIS B 1 25 ? 15.478 -19.055 47.391 1.00 47.74 25 HIS B O 1
ATOM 645 N N . GLU B 1 26 ? 13.928 -17.590 46.631 1.00 44.56 26 GLU B N 1
ATOM 646 C CA . GLU B 1 26 ? 14.440 -16.445 47.398 1.00 45.66 26 GLU B CA 1
ATOM 647 C C . GLU B 1 26 ? 14.184 -16.585 48.885 1.00 43.50 26 GLU B C 1
ATOM 648 O O . GLU B 1 26 ? 15.085 -16.334 49.698 1.00 45.45 26 GLU B O 1
ATOM 654 N N . LEU B 1 27 ? 12.955 -16.948 49.247 1.00 40.22 27 LEU B N 1
ATOM 655 C CA . LEU B 1 27 ? 12.622 -17.120 50.657 1.00 38.83 27 LEU B CA 1
ATOM 656 C C . LEU B 1 27 ? 13.478 -18.251 51.243 1.00 38.83 27 LEU B C 1
ATOM 657 O O . LEU B 1 27 ? 13.982 -18.144 52.365 1.00 39.69 27 LEU B O 1
ATOM 662 N N . ALA B 1 28 ? 13.685 -19.313 50.472 1.00 38.81 28 ALA B N 1
ATOM 663 C CA . ALA B 1 28 ? 14.554 -20.399 50.913 1.00 40.28 28 ALA B CA 1
ATOM 664 C C . ALA B 1 28 ? 15.959 -19.866 51.203 1.00 43.48 28 ALA B C 1
ATOM 665 O O . ALA B 1 28 ? 16.544 -20.159 52.240 1.00 44.49 28 ALA B O 1
ATOM 667 N N . LYS B 1 29 ? 16.491 -19.072 50.283 1.00 46.46 29 LYS B N 1
ATOM 668 C CA . LYS B 1 29 ? 17.798 -18.440 50.479 1.00 51.77 29 LYS B CA 1
ATOM 669 C C . LYS B 1 29 ? 17.813 -17.545 51.730 1.00 52.00 29 LYS B C 1
ATOM 670 O O . LYS B 1 29 ? 18.832 -17.481 52.425 1.00 56.25 29 LYS B O 1
ATOM 676 N N . MET B 1 30 ? 16.690 -16.875 52.012 1.00 48.79 30 MET B N 1
ATOM 677 C CA A MET B 1 30 ? 16.561 -15.988 53.175 0.50 50.14 30 MET B CA 1
ATOM 678 C CA B MET B 1 30 ? 16.598 -15.986 53.177 0.50 50.39 30 MET B CA 1
ATOM 679 C C . MET B 1 30 ? 16.374 -16.769 54.471 1.00 48.40 30 MET B C 1
ATOM 680 O O . MET B 1 30 ? 16.208 -16.171 55.528 1.00 50.22 30 MET B O 1
ATOM 689 N N . GLY B 1 31 ? 16.380 -18.102 54.387 1.00 46.00 31 GLY B N 1
ATOM 690 C CA . GLY B 1 31 ? 16.299 -18.974 55.568 1.00 44.71 31 GLY B CA 1
ATOM 691 C C . GLY B 1 31 ? 14.917 -19.422 56.024 1.00 41.67 31 GLY B C 1
ATOM 692 O O . GLY B 1 31 ? 14.772 -19.966 57.121 1.00 41.83 31 GLY B O 1
ATOM 693 N N . TYR B 1 32 ? 13.900 -19.216 55.195 1.00 39.83 32 TYR B N 1
ATOM 694 C CA . TYR B 1 32 ? 12.547 -19.620 55.551 1.00 38.77 32 TYR B CA 1
ATOM 695 C C . TYR B 1 32 ? 12.389 -21.138 55.381 1.00 37.52 32 TYR B C 1
ATOM 696 O O . TYR B 1 32 ? 13.009 -21.722 54.503 1.00 38.01 32 TYR B O 1
ATOM 705 N N . THR B 1 33 ? 11.571 -21.778 56.221 1.00 37.49 33 THR B N 1
ATOM 706 C CA . THR B 1 33 ? 11.337 -23.230 56.105 1.00 37.63 33 THR B CA 1
ATOM 707 C C . THR B 1 33 ? 10.288 -23.503 55.026 1.00 38.58 33 THR B C 1
ATOM 708 O O . THR B 1 33 ? 9.602 -22.571 54.577 1.00 39.09 33 THR B O 1
ATOM 712 N N . VAL B 1 34 ? 10.159 -24.763 54.615 1.00 39.91 34 VAL B N 1
ATOM 713 C CA . VAL B 1 34 ? 9.154 -25.160 53.617 1.00 42.13 34 VAL B CA 1
ATOM 714 C C . VAL B 1 34 ? 7.733 -24.784 54.072 1.00 44.33 34 VAL B C 1
ATOM 715 O O . VAL B 1 34 ? 6.905 -24.325 53.267 1.00 45.48 34 VAL B O 1
ATOM 719 N N . GLN B 1 35 ? 7.472 -24.976 55.364 1.00 45.80 35 GLN B N 1
ATOM 720 C CA . GLN B 1 35 ? 6.202 -24.606 55.986 1.00 49.67 35 GLN B CA 1
ATOM 721 C C . GLN B 1 35 ? 5.959 -23.109 55.798 1.00 48.13 35 GLN B C 1
ATOM 722 O O . GLN B 1 35 ? 4.929 -22.703 55.265 1.00 50.95 35 GLN B O 1
ATOM 728 N N . GLN B 1 36 ? 6.932 -22.301 56.213 1.00 45.91 36 GLN B N 1
ATOM 729 C CA . GLN B 1 36 ? 6.812 -20.839 56.154 1.00 45.00 36 GLN B CA 1
ATOM 730 C C . GLN B 1 36 ? 6.681 -20.300 54.727 1.00 42.94 36 GLN B C 1
ATOM 731 O O . GLN B 1 36 ? 5.937 -19.349 54.503 1.00 44.69 36 GLN B O 1
ATOM 737 N N . ILE B 1 37 ? 7.381 -20.909 53.768 1.00 41.06 37 ILE B N 1
ATOM 738 C CA . ILE B 1 37 ? 7.247 -20.530 52.354 1.00 40.38 37 ILE B CA 1
ATOM 739 C C . ILE B 1 37 ? 5.836 -20.854 51.830 1.00 42.86 37 ILE B C 1
ATOM 740 O O . ILE B 1 37 ? 5.198 -20.013 51.183 1.00 44.34 37 ILE B O 1
ATOM 745 N N . ALA B 1 38 ? 5.363 -22.067 52.103 1.00 44.89 38 ALA B N 1
ATOM 746 C CA . ALA B 1 38 ? 4.008 -22.483 51.720 1.00 49.29 38 ALA B CA 1
ATOM 747 C C . ALA B 1 38 ? 2.969 -21.464 52.169 1.00 52.53 38 ALA B C 1
ATOM 748 O O . ALA B 1 38 ? 2.147 -21.014 51.370 1.00 55.42 38 ALA B O 1
ATOM 750 N N . ASN B 1 39 ? 3.009 -21.109 53.453 1.00 53.89 39 ASN B N 1
ATOM 751 C CA . ASN B 1 39 ? 2.069 -20.145 54.032 1.00 58.38 39 ASN B CA 1
ATOM 752 C C . ASN B 1 39 ? 2.190 -18.757 53.399 1.00 57.05 39 ASN B C 1
ATOM 753 O O . ASN B 1 39 ? 1.177 -18.112 53.107 1.00 61.82 39 ASN B O 1
ATOM 758 N N . ALA B 1 40 ? 3.424 -18.314 53.170 1.00 52.05 40 ALA B N 1
ATOM 759 C CA . ALA B 1 40 ? 3.676 -17.011 52.543 1.00 52.07 40 ALA B CA 1
ATOM 760 C C . ALA B 1 40 ? 3.150 -16.942 51.112 1.00 52.67 40 ALA B C 1
ATOM 761 O O . ALA B 1 40 ? 2.654 -15.895 50.687 1.00 56.75 40 ALA B O 1
ATOM 763 N N . LEU B 1 41 ? 3.265 -18.048 50.373 1.00 49.89 41 LEU B N 1
ATOM 764 C CA . LEU B 1 41 ? 2.884 -18.075 48.963 1.00 50.91 41 LEU B CA 1
ATOM 765 C C . LEU B 1 41 ? 1.429 -18.458 48.750 1.00 56.09 41 LEU B C 1
ATOM 766 O O . LEU B 1 41 ? 0.855 -18.144 47.704 1.00 59.79 41 LEU B O 1
ATOM 771 N N . GLY B 1 42 ? 0.826 -19.126 49.731 1.00 57.54 42 GLY B N 1
ATOM 772 C CA . GLY B 1 42 ? -0.579 -19.558 49.615 1.00 64.26 42 GLY B CA 1
ATOM 773 C C . GLY B 1 42 ? -0.724 -20.845 48.818 1.00 65.57 42 GLY B C 1
ATOM 774 O O . GLY B 1 42 ? -1.727 -21.057 48.139 1.00 71.89 42 GLY B O 1
ATOM 775 N N . VAL B 1 43 ? 0.291 -21.704 48.917 1.00 60.92 43 VAL B N 1
ATOM 776 C CA . VAL B 1 43 ? 0.292 -23.006 48.257 1.00 63.17 43 VAL B CA 1
ATOM 777 C C . VAL B 1 43 ? 0.693 -24.099 49.248 1.00 62.84 43 VAL B C 1
ATOM 778 O O . VAL B 1 43 ? 1.202 -23.808 50.340 1.00 59.59 43 VAL B O 1
ATOM 782 N N . SER B 1 44 ? 0.452 -25.356 48.880 1.00 67.76 44 SER B N 1
ATOM 783 C CA . SER B 1 44 ? 0.744 -26.474 49.775 1.00 69.87 44 SER B CA 1
ATOM 784 C C . SER B 1 44 ? 2.253 -26.694 49.904 1.00 63.85 44 SER B C 1
ATOM 785 O O . SER B 1 44 ? 3.019 -26.306 49.022 1.00 59.88 44 SER B O 1
ATOM 788 N N . GLU B 1 45 ? 2.670 -27.316 51.005 1.00 64.84 45 GLU B N 1
ATOM 789 C CA . GLU B 1 45 ? 4.083 -27.642 51.231 1.00 61.30 45 GLU B CA 1
ATOM 790 C C . GLU B 1 45 ? 4.654 -28.510 50.107 1.00 63.34 45 GLU B C 1
ATOM 791 O O . GLU B 1 45 ? 5.829 -28.396 49.773 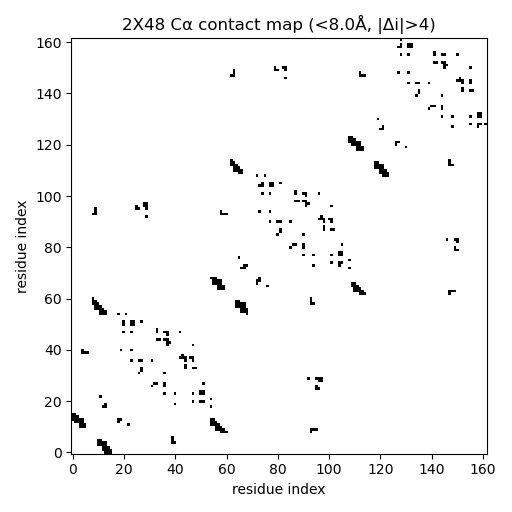1.00 59.83 45 GLU B O 1
ATOM 797 N N . ARG B 1 46 ? 3.817 -29.364 49.524 1.00 70.70 46 ARG B N 1
ATOM 798 C CA . ARG B 1 46 ? 4.248 -30.262 48.443 1.00 74.99 46 ARG B CA 1
ATOM 799 C C . ARG B 1 46 ? 4.652 -29.473 47.195 1.00 70.83 46 ARG B C 1
ATOM 800 O O . ARG B 1 46 ? 5.695 -29.733 46.595 1.00 70.25 46 ARG B O 1
ATOM 808 N N . LYS B 1 47 ? 3.822 -28.507 46.814 1.00 69.32 47 LYS B N 1
ATOM 809 C CA . LYS B 1 47 ? 4.132 -27.643 45.677 1.00 66.60 47 LYS B CA 1
ATOM 810 C C . LYS B 1 47 ? 5.428 -26.874 45.929 1.00 59.32 47 LYS B C 1
ATOM 811 O O . LYS B 1 47 ? 6.244 -26.731 45.022 1.00 59.29 47 LYS B O 1
ATOM 817 N N . VAL B 1 48 ? 5.655 -26.419 47.158 1.00 54.93 48 VAL B N 1
ATOM 818 C CA . VAL B 1 48 ? 6.917 -25.736 47.468 1.00 49.40 48 VAL B CA 1
ATOM 819 C C . VAL B 1 48 ? 8.115 -26.661 47.288 1.00 50.79 48 VAL B C 1
ATOM 820 O O . VAL B 1 48 ? 9.137 -26.261 46.730 1.00 49.00 48 VAL B O 1
ATOM 824 N N . ARG B 1 49 ? 7.987 -27.892 47.773 1.00 54.86 49 ARG B N 1
ATOM 825 C CA . ARG B 1 49 ? 9.071 -28.864 47.656 1.00 58.35 49 ARG B CA 1
ATOM 826 C C . ARG B 1 49 ? 9.504 -29.068 46.196 1.00 61.48 49 ARG B C 1
ATOM 827 O O . ARG B 1 49 ? 10.710 -29.136 45.907 1.00 62.05 49 ARG B O 1
ATOM 835 N N . ARG B 1 50 ? 8.519 -29.150 45.295 1.00 64.32 50 ARG B N 1
ATOM 836 C CA . ARG B 1 50 ? 8.772 -29.268 43.853 1.00 68.44 50 ARG B CA 1
ATOM 837 C C . ARG B 1 50 ? 9.442 -28.014 43.298 1.00 63.68 50 ARG B C 1
ATOM 838 O O . ARG B 1 50 ? 10.398 -28.101 42.522 1.00 66.28 50 ARG B O 1
ATOM 846 N N . TYR B 1 51 ? 8.932 -26.852 43.695 1.00 58.02 51 TYR B N 1
ATOM 847 C CA . TYR B 1 51 ? 9.508 -25.584 43.255 1.00 55.18 51 TYR B CA 1
ATOM 848 C C . TYR B 1 51 ? 10.994 -25.509 43.606 1.00 54.16 51 TYR B C 1
ATOM 849 O O . TYR B 1 51 ? 11.807 -25.156 42.754 1.00 56.73 51 TYR B O 1
ATOM 858 N N . LEU B 1 52 ? 11.342 -25.869 44.843 1.00 51.97 52 LEU B N 1
ATOM 859 C CA . LEU B 1 52 ? 12.712 -25.707 45.335 1.00 51.93 52 LEU B CA 1
ATOM 860 C C . LEU B 1 52 ? 13.743 -26.599 44.650 1.00 58.61 52 LEU B C 1
ATOM 861 O O . LEU B 1 52 ? 14.871 -26.166 44.448 1.00 60.73 52 LEU B O 1
ATOM 866 N N . GLU B 1 53 ? 13.386 -27.819 44.265 1.00 64.13 53 GLU B N 1
ATOM 867 C CA . GLU B 1 53 ? 14.378 -28.681 43.618 1.00 72.22 53 GLU B CA 1
ATOM 868 C C . GLU B 1 53 ? 14.541 -28.422 42.110 1.00 77.37 53 GLU B C 1
ATOM 869 O O . GLU B 1 53 ? 15.141 -29.238 41.414 1.00 85.16 53 GLU B O 1
ATOM 875 N N . SER B 1 54 ? 14.034 -27.288 41.617 1.00 74.72 54 SER B N 1
ATOM 876 C CA . SER B 1 54 ? 14.112 -26.931 40.185 1.00 80.33 54 SER B CA 1
ATOM 877 C C . SER B 1 54 ? 15.272 -25.974 39.886 1.00 81.86 54 SER B C 1
ATOM 878 O O . SER B 1 54 ? 15.526 -25.032 40.641 1.00 76.96 54 SER B O 1
ATOM 881 N N . MET C 1 1 ? 12.005 -10.556 37.188 1.00 103.14 1 MET C N 1
ATOM 882 C CA . MET C 1 1 ? 11.583 -10.727 38.614 1.00 92.55 1 MET C CA 1
ATOM 883 C C . MET C 1 1 ? 10.265 -9.979 38.885 1.00 85.90 1 MET C C 1
ATOM 884 O O . MET C 1 1 ? 9.198 -10.599 38.939 1.00 86.70 1 MET C O 1
ATOM 889 N N . LYS C 1 2 ? 10.375 -8.653 39.023 1.00 81.38 2 LYS C N 1
ATOM 890 C CA . LYS C 1 2 ? 9.296 -7.719 39.429 1.00 76.61 2 LYS C CA 1
ATOM 891 C C . LYS C 1 2 ? 8.909 -7.739 40.922 1.00 68.61 2 LYS C C 1
ATOM 892 O O . LYS C 1 2 ? 8.070 -8.523 41.352 1.00 68.56 2 LYS C O 1
ATOM 898 N N . LYS C 1 3 ? 9.523 -6.847 41.699 1.00 63.26 3 LYS C N 1
ATOM 899 C CA . LYS C 1 3 ? 9.222 -6.730 43.123 1.00 58.53 3 LYS C CA 1
ATOM 900 C C . LYS C 1 3 ? 9.473 -5.315 43.666 1.00 55.20 3 LYS C C 1
ATOM 901 O O . LYS C 1 3 ? 10.006 -4.443 42.976 1.00 55.87 3 LYS C O 1
ATOM 907 N N . GLU C 1 4 ? 9.065 -5.099 44.911 1.00 53.55 4 GLU C N 1
ATOM 908 C CA . GLU C 1 4 ? 9.021 -3.767 45.494 1.00 52.50 4 GLU C CA 1
ATOM 909 C C . GLU C 1 4 ? 9.724 -3.768 46.859 1.00 50.01 4 GLU C C 1
ATOM 910 O O . GLU C 1 4 ? 9.240 -4.375 47.812 1.00 51.97 4 GLU C O 1
ATOM 916 N N . ILE C 1 5 ? 10.872 -3.099 46.930 1.00 47.61 5 ILE C N 1
ATOM 917 C CA . ILE C 1 5 ? 11.675 -3.008 48.161 1.00 47.22 5 ILE C CA 1
ATOM 918 C C . ILE C 1 5 ? 11.265 -1.758 48.967 1.00 47.99 5 ILE C C 1
ATOM 919 O O . ILE C 1 5 ? 11.459 -0.627 48.487 1.00 47.50 5 ILE C O 1
ATOM 924 N N . GLN C 1 6 ? 10.719 -1.951 50.172 1.00 51.22 6 GLN C N 1
ATOM 925 C CA . GLN C 1 6 ? 10.352 -0.826 51.046 1.00 54.45 6 GLN C CA 1
ATOM 926 C C . GLN C 1 6 ? 11.327 -0.610 52.198 1.00 55.65 6 GLN C C 1
ATOM 927 O O . GLN C 1 6 ? 11.536 -1.499 53.025 1.00 59.50 6 GLN C O 1
ATOM 933 N N . VAL C 1 7 ? 11.868 0.604 52.265 1.00 54.51 7 VAL C N 1
ATOM 934 C CA . VAL C 1 7 ? 12.838 1.005 53.286 1.00 56.83 7 VAL C CA 1
ATOM 935 C C . VAL C 1 7 ? 12.469 2.392 53.826 1.00 60.77 7 VAL C C 1
ATOM 936 O O . VAL C 1 7 ? 12.660 3.401 53.146 1.00 59.49 7 VAL C O 1
ATOM 940 N N . GLN C 1 8 ? 11.943 2.438 55.044 1.00 68.22 8 GLN C N 1
ATOM 941 C CA . GLN C 1 8 ? 11.471 3.686 55.647 1.00 74.65 8 GLN C CA 1
ATOM 942 C C . GLN C 1 8 ? 10.535 4.471 54.711 1.00 74.10 8 GLN C C 1
ATOM 943 O O . GLN C 1 8 ? 9.409 4.040 54.468 1.00 77.51 8 GLN C O 1
ATOM 949 N N . GLY C 1 9 ? 10.993 5.604 54.182 1.00 72.00 9 GLY C N 1
ATOM 950 C CA . GLY C 1 9 ? 10.126 6.507 53.431 1.00 75.77 9 GLY C CA 1
ATOM 951 C C . GLY C 1 9 ? 9.975 6.177 51.956 1.00 70.47 9 GLY C C 1
ATOM 952 O O . GLY C 1 9 ? 9.136 6.764 51.277 1.00 75.60 9 GLY C O 1
ATOM 953 N N . VAL C 1 10 ? 10.770 5.229 51.461 1.00 62.48 10 VAL C N 1
ATOM 954 C CA . VAL C 1 10 ? 10.877 4.991 50.027 1.00 59.14 10 VAL C CA 1
ATOM 955 C C . VAL C 1 10 ? 10.538 3.553 49.676 1.00 55.21 10 VAL C C 1
ATOM 956 O O . VAL C 1 10 ? 10.875 2.634 50.417 1.00 52.84 10 VAL C O 1
ATOM 960 N N . ARG C 1 11 ? 9.858 3.380 48.545 1.00 49.52 11 ARG C N 1
ATOM 961 C CA . ARG C 1 11 ? 9.622 2.070 47.948 1.00 48.66 11 ARG C CA 1
ATOM 962 C C . ARG C 1 11 ? 10.247 2.007 46.571 1.00 45.32 11 ARG C C 1
ATOM 963 O O . ARG C 1 11 ? 9.912 2.812 45.709 1.00 46.83 11 ARG C O 1
ATOM 971 N N . TYR C 1 12 ? 11.155 1.051 46.378 1.00 42.76 12 TYR C N 1
ATOM 972 C CA . TYR C 1 12 ? 11.860 0.884 45.112 1.00 40.80 12 TYR C CA 1
ATOM 973 C C . TYR C 1 12 ? 11.209 -0.222 44.295 1.00 42.70 12 TYR C C 1
ATOM 974 O O . TYR C 1 12 ? 11.032 -1.332 44.792 1.00 44.53 12 TYR C O 1
ATOM 983 N N . TYR C 1 13 ? 10.853 0.095 43.051 1.00 44.49 13 TYR C N 1
ATOM 984 C CA . TYR C 1 13 ? 10.289 -0.876 42.123 1.00 48.49 13 TYR C CA 1
ATOM 985 C C . TYR C 1 13 ? 11.403 -1.484 41.280 1.00 47.35 13 TYR C C 1
ATOM 986 O O . TYR C 1 13 ? 12.015 -0.801 40.455 1.00 47.73 13 TYR C O 1
ATOM 995 N N . VAL C 1 14 ? 11.647 -2.774 41.497 1.00 48.28 14 VAL C N 1
ATOM 996 C CA . VAL C 1 14 ? 12.775 -3.485 40.909 1.00 48.12 14 VAL C CA 1
ATOM 997 C C . VAL C 1 14 ? 12.264 -4.569 39.945 1.00 53.90 14 VAL C C 1
ATOM 998 O O . VAL C 1 14 ? 11.494 -5.453 40.331 1.00 57.77 14 VAL C O 1
ATOM 1002 N N . GLU C 1 15 ? 12.705 -4.475 38.693 1.00 55.82 15 GLU C N 1
ATOM 1003 C CA . GLU C 1 15 ? 12.259 -5.359 37.622 1.00 62.96 15 GLU C CA 1
ATOM 1004 C C . GLU C 1 15 ? 13.404 -6.202 37.044 1.00 64.78 15 GLU C C 1
ATOM 1005 O O . GLU C 1 15 ? 13.154 -7.195 36.358 1.00 71.52 15 GLU C O 1
ATOM 1011 N N . SER C 1 16 ? 14.646 -5.816 37.339 1.00 60.47 16 SER C N 1
ATOM 1012 C CA . SER C 1 16 ? 15.826 -6.460 36.756 1.00 64.07 16 SER C CA 1
ATOM 1013 C C . SER C 1 16 ? 17.019 -6.402 37.706 1.00 61.80 16 SER C C 1
ATOM 1014 O O . SER C 1 16 ? 16.990 -5.696 38.715 1.00 57.33 16 SER C O 1
ATOM 1017 N N . GLU C 1 17 ? 18.076 -7.130 37.374 1.00 66.97 17 GLU C N 1
ATOM 1018 C CA . GLU C 1 17 ? 19.270 -7.122 38.201 1.00 68.30 17 GLU C CA 1
ATOM 1019 C C . GLU C 1 17 ? 19.894 -5.731 38.221 1.00 65.63 17 GLU C C 1
ATOM 1020 O O . GLU C 1 17 ? 20.400 -5.292 39.255 1.00 64.84 17 GLU C O 1
ATOM 1026 N N . ASP C 1 18 ? 19.829 -5.023 37.097 1.00 66.60 18 ASP C N 1
ATOM 1027 C CA . ASP C 1 18 ? 20.340 -3.646 37.038 1.00 66.82 18 ASP C CA 1
ATOM 1028 C C . ASP C 1 18 ? 19.577 -2.678 37.932 1.00 60.33 18 ASP C C 1
ATOM 1029 O O . ASP C 1 18 ? 20.144 -1.684 38.367 1.00 61.59 18 ASP C O 1
ATOM 1034 N N . ASP C 1 19 ? 18.304 -2.954 38.199 1.00 55.60 19 ASP C N 1
ATOM 1035 C CA . ASP C 1 19 ? 17.545 -2.145 39.145 1.00 50.56 19 ASP C CA 1
ATOM 1036 C C . ASP C 1 19 ? 18.071 -2.396 40.552 1.00 49.03 19 ASP C C 1
ATOM 1037 O O . ASP C 1 19 ? 18.256 -1.465 41.333 1.00 47.85 19 ASP C O 1
ATOM 1042 N N . LEU C 1 20 ? 18.324 -3.660 40.869 1.00 49.34 20 LEU C N 1
ATOM 1043 C CA . LEU C 1 20 ? 18.872 -4.024 42.173 1.00 47.80 20 LEU C CA 1
ATOM 1044 C C . LEU C 1 20 ? 20.172 -3.296 42.438 1.00 47.46 20 LEU C C 1
ATOM 1045 O O . LEU C 1 20 ? 20.417 -2.851 43.557 1.00 46.95 20 LEU C O 1
ATOM 1050 N N . VAL C 1 21 ? 21.020 -3.190 41.422 1.00 48.89 21 VAL C N 1
ATOM 1051 C CA . VAL C 1 21 ? 22.288 -2.504 41.596 1.00 49.77 21 VAL C CA 1
ATOM 1052 C C . VAL C 1 21 ? 22.068 -1.047 42.000 1.00 49.63 21 VAL C C 1
ATOM 1053 O O . VAL C 1 21 ? 22.748 -0.532 42.898 1.00 49.81 21 VAL C O 1
ATOM 1057 N N . SER C 1 22 ? 21.113 -0.393 41.343 1.00 49.94 22 SER C N 1
ATOM 1058 C CA . SER C 1 22 ? 20.787 0.989 41.647 1.00 50.63 22 SER C CA 1
ATOM 1059 C C . SER C 1 22 ? 20.324 1.142 43.094 1.00 48.32 22 SER C C 1
ATOM 1060 O O . SER C 1 22 ? 20.752 2.067 43.787 1.00 49.24 22 SER C O 1
ATOM 1063 N N . VAL C 1 23 ? 19.459 0.241 43.558 1.00 46.61 23 VAL C N 1
ATOM 1064 C CA . VAL C 1 23 ? 18.902 0.374 44.914 1.00 45.71 23 VAL C CA 1
ATOM 1065 C C . VAL C 1 23 ? 20.024 0.221 45.919 1.00 44.74 23 VAL C C 1
ATOM 1066 O O . VAL C 1 23 ? 20.083 0.954 46.909 1.00 45.23 23 VAL C O 1
ATOM 1070 N N . ALA C 1 24 ? 20.928 -0.711 45.622 1.00 44.47 24 ALA C N 1
ATOM 1071 C CA . ALA C 1 24 ? 22.084 -1.003 46.456 1.00 44.45 24 ALA C CA 1
ATOM 1072 C C . ALA C 1 24 ? 22.962 0.216 46.617 1.00 45.70 24 ALA C C 1
ATOM 1073 O O . ALA C 1 24 ? 23.411 0.500 47.724 1.00 45.90 24 ALA C O 1
ATOM 1075 N N . HIS C 1 25 ? 23.207 0.942 45.526 1.00 47.55 25 HIS C N 1
ATOM 1076 C CA . HIS C 1 25 ? 24.051 2.141 45.596 1.00 50.58 25 HIS C CA 1
ATOM 1077 C C . HIS C 1 25 ? 23.404 3.195 46.482 1.00 50.44 25 HIS C C 1
ATOM 1078 O O . HIS C 1 25 ? 24.072 3.787 47.322 1.00 51.81 25 HIS C O 1
ATOM 1085 N N . GLU C 1 26 ? 22.109 3.429 46.286 1.00 49.70 26 GLU C N 1
ATOM 1086 C CA . GLU C 1 26 ? 21.403 4.463 47.035 1.00 51.20 26 GLU C CA 1
ATOM 1087 C C . GLU C 1 26 ? 21.350 4.125 48.523 1.00 49.72 26 GLU C C 1
ATOM 1088 O O . GLU C 1 26 ? 21.546 4.990 49.369 1.00 51.32 26 GLU C O 1
ATOM 1094 N N . LEU C 1 27 ? 21.099 2.860 48.838 1.00 47.67 27 LEU C N 1
ATOM 1095 C CA . LEU C 1 27 ? 21.049 2.414 50.222 1.00 47.35 27 LEU C CA 1
ATOM 1096 C C . LEU C 1 27 ? 22.412 2.553 50.903 1.00 48.36 27 LEU C C 1
ATOM 1097 O O . LEU C 1 27 ? 22.477 2.935 52.079 1.00 50.12 27 LEU C O 1
ATOM 1102 N N . ALA C 1 28 ? 23.494 2.260 50.180 1.00 48.28 28 ALA C N 1
ATOM 1103 C CA . ALA C 1 28 ? 24.847 2.517 50.696 1.00 50.33 28 ALA C CA 1
ATOM 1104 C C . ALA C 1 28 ? 25.062 4.008 50.986 1.00 53.09 28 ALA C C 1
ATOM 1105 O O . ALA C 1 28 ? 25.676 4.372 51.996 1.00 55.32 28 ALA C O 1
ATOM 1107 N N . LYS C 1 29 ? 24.570 4.868 50.100 1.00 54.22 29 LYS C N 1
ATOM 1108 C CA . LYS C 1 29 ? 24.670 6.308 50.312 1.00 58.03 29 LYS C CA 1
ATOM 1109 C C . LYS C 1 29 ? 23.913 6.735 51.573 1.00 57.80 29 LYS C C 1
ATOM 1110 O O . LYS C 1 29 ? 24.375 7.618 52.300 1.00 60.60 29 LYS C O 1
ATOM 1116 N N . MET C 1 30 ? 22.767 6.098 51.835 1.00 55.19 30 MET C N 1
ATOM 1117 C CA A MET C 1 30 ? 21.928 6.391 53.006 0.50 56.40 30 MET C CA 1
ATOM 1118 C CA B MET C 1 30 ? 21.971 6.455 53.014 0.50 56.53 30 MET C CA 1
ATOM 1119 C C . MET C 1 30 ? 22.506 5.799 54.299 1.00 56.01 30 MET C C 1
ATOM 1120 O O . MET C 1 30 ? 21.860 5.846 55.344 1.00 57.33 30 MET C O 1
ATOM 1129 N N . GLY C 1 31 ? 23.701 5.210 54.220 1.00 55.06 31 GLY C N 1
ATOM 1130 C CA . GLY C 1 31 ? 24.427 4.721 55.409 1.00 55.82 31 GLY C CA 1
ATOM 1131 C C . GLY C 1 31 ? 24.186 3.291 55.870 1.00 54.28 31 GLY C C 1
ATOM 1132 O O . GLY C 1 31 ? 24.610 2.919 56.967 1.00 55.86 31 GLY C O 1
ATOM 1133 N N . TYR C 1 32 ? 23.516 2.490 55.041 1.00 52.08 32 TYR C N 1
ATOM 1134 C CA . TYR C 1 32 ? 23.189 1.103 55.383 1.00 51.75 32 TYR C CA 1
ATOM 1135 C C . TYR C 1 32 ? 24.408 0.188 55.182 1.00 51.51 32 TYR C C 1
ATOM 1136 O O . TYR C 1 32 ? 25.183 0.378 54.247 1.00 50.92 32 TYR C O 1
ATOM 1145 N N . THR C 1 33 ? 24.573 -0.805 56.057 1.00 53.10 33 THR C N 1
ATOM 1146 C CA . THR C 1 33 ? 25.696 -1.739 55.948 1.00 54.10 33 THR C CA 1
ATOM 1147 C C . THR C 1 33 ? 25.444 -2.763 54.850 1.00 53.02 33 THR C C 1
ATOM 1148 O O . THR C 1 33 ? 24.320 -2.898 54.355 1.00 52.08 33 THR C O 1
ATOM 1152 N N . VAL C 1 34 ? 26.493 -3.493 54.488 1.00 54.56 34 VAL C N 1
ATOM 1153 C CA . VAL C 1 34 ? 26.404 -4.553 53.494 1.00 54.62 34 VAL C CA 1
ATOM 1154 C C . VAL C 1 34 ? 25.426 -5.635 53.941 1.00 55.92 34 VAL C C 1
ATOM 1155 O O . VAL C 1 34 ? 24.644 -6.127 53.129 1.00 54.93 34 VAL C O 1
ATOM 1159 N N . GLN C 1 35 ? 25.469 -5.992 55.226 1.00 59.02 35 GLN C N 1
ATOM 1160 C CA . GLN C 1 35 ? 24.511 -6.942 55.791 1.00 61.91 35 GLN C CA 1
ATOM 1161 C C . GLN C 1 35 ? 23.081 -6.427 55.616 1.00 59.84 35 GLN C C 1
ATO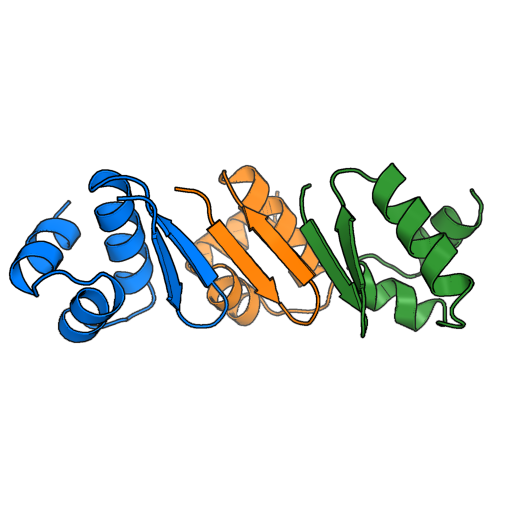M 1162 O O . GLN C 1 35 ? 22.202 -7.158 55.158 1.00 60.89 35 GLN C O 1
ATOM 1168 N N . GLN C 1 36 ? 22.874 -5.165 55.979 1.00 65.34 36 GLN C N 1
ATOM 1169 C CA . GLN C 1 36 ? 21.550 -4.552 55.956 1.00 64.61 36 GLN C CA 1
ATOM 1170 C C . GLN C 1 36 ? 20.993 -4.435 54.545 1.00 60.62 36 GLN C C 1
ATOM 1171 O O . GLN C 1 36 ? 19.797 -4.676 54.331 1.00 60.14 36 GLN C O 1
ATOM 1177 N N . ILE C 1 37 ? 21.850 -4.090 53.584 1.00 58.71 37 ILE C N 1
ATOM 1178 C CA . ILE C 1 37 ? 21.442 -4.074 52.175 1.00 56.29 37 ILE C CA 1
ATOM 1179 C C . ILE C 1 37 ? 21.088 -5.483 51.694 1.00 55.83 37 ILE C C 1
ATOM 1180 O O . ILE C 1 37 ? 20.075 -5.671 51.021 1.00 55.18 37 ILE C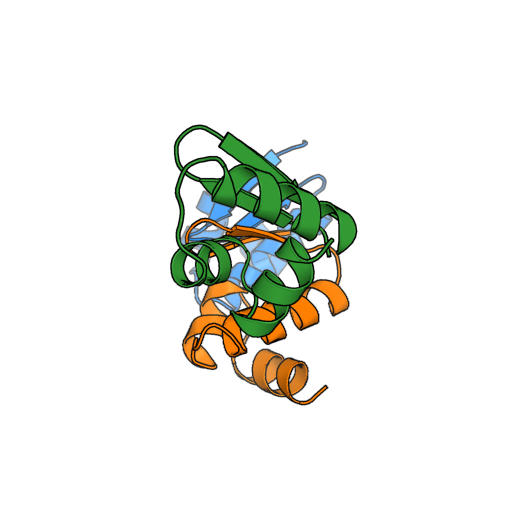 O 1
ATOM 1185 N N . ALA C 1 38 ? 21.909 -6.468 52.057 1.00 57.24 38 ALA C N 1
ATOM 1186 C CA . ALA C 1 38 ? 21.624 -7.872 51.739 1.00 58.73 38 ALA C CA 1
ATOM 1187 C C . ALA C 1 38 ? 20.188 -8.275 52.099 1.00 59.94 38 ALA C C 1
ATOM 1188 O O . ALA C 1 38 ? 19.490 -8.870 51.279 1.00 60.28 38 ALA C O 1
ATOM 1190 N N . ASN C 1 39 ? 19.756 -7.953 53.317 1.00 61.52 39 ASN C N 1
ATOM 1191 C CA . ASN C 1 39 ? 18.388 -8.255 53.763 1.00 63.57 39 ASN C CA 1
ATOM 1192 C C . ASN C 1 39 ? 17.325 -7.496 52.999 1.00 61.07 39 ASN C C 1
ATOM 1193 O O . ASN C 1 39 ? 16.300 -8.066 52.629 1.00 62.26 39 ASN C O 1
ATOM 1198 N N . ALA C 1 40 ? 17.566 -6.205 52.791 1.00 58.72 40 ALA C N 1
ATOM 1199 C CA . ALA C 1 40 ? 16.595 -5.346 52.144 1.00 57.60 40 ALA C CA 1
ATOM 1200 C C . ALA C 1 40 ? 16.274 -5.827 50.740 1.00 56.59 40 ALA C C 1
ATOM 1201 O O . ALA C 1 40 ? 15.135 -5.743 50.315 1.00 57.22 40 ALA C O 1
ATOM 1203 N N . LEU C 1 41 ? 17.277 -6.335 50.030 1.00 55.90 41 LEU C N 1
ATOM 1204 C CA . LEU C 1 41 ? 17.125 -6.702 48.624 1.00 56.12 41 LEU C CA 1
ATOM 1205 C C . LEU C 1 41 ? 16.796 -8.180 48.396 1.00 58.64 41 LEU C C 1
ATOM 1206 O O . LEU C 1 41 ? 16.409 -8.558 47.288 1.00 60.13 41 LEU C O 1
ATOM 1211 N N . GLY C 1 42 ? 16.968 -9.013 49.423 1.00 60.43 42 GLY C N 1
ATOM 1212 C CA . GLY C 1 42 ? 16.679 -10.446 49.319 1.00 64.61 42 GLY C CA 1
ATOM 1213 C C . GLY C 1 42 ? 17.783 -11.294 48.705 1.00 66.54 42 GLY C C 1
ATOM 1214 O O . GLY C 1 42 ? 17.559 -12.451 48.325 1.00 71.14 42 GLY C O 1
ATOM 1215 N N . VAL C 1 43 ? 18.982 -10.730 48.629 1.00 64.03 43 VAL C N 1
ATOM 1216 C CA . VAL C 1 43 ? 20.122 -11.398 48.013 1.00 66.06 43 VAL C CA 1
ATOM 1217 C C . VAL C 1 43 ? 21.183 -11.626 49.072 1.00 66.83 43 VAL C C 1
ATOM 1218 O O . VAL C 1 43 ? 21.010 -11.217 50.221 1.00 65.94 43 VAL C O 1
ATOM 1222 N N . SER C 1 44 ? 22.278 -12.269 48.671 1.00 69.35 44 SER C N 1
ATOM 1223 C CA . SER C 1 44 ? 23.413 -12.519 49.555 1.00 70.99 44 SER C CA 1
ATOM 1224 C C . SER C 1 44 ? 24.309 -11.291 49.671 1.00 66.91 44 SER C C 1
ATOM 1225 O O . SER C 1 44 ? 24.204 -10.343 48.884 1.00 63.65 44 SER C O 1
ATOM 1228 N N . GLU C 1 45 ? 25.195 -11.321 50.659 1.00 68.33 45 GLU C N 1
ATOM 1229 C CA . GLU C 1 45 ? 26.149 -10.237 50.875 1.00 65.97 45 GLU C CA 1
ATOM 1230 C C . GLU C 1 45 ? 27.212 -10.237 49.780 1.00 66.42 45 GLU C C 1
ATOM 1231 O O . GLU C 1 45 ? 27.727 -9.176 49.415 1.00 64.35 45 GLU C O 1
ATOM 1237 N N . ARG C 1 46 ? 27.519 -11.419 49.247 1.00 70.27 46 ARG C N 1
ATOM 1238 C CA . ARG C 1 46 ? 28.404 -11.540 48.094 1.00 71.93 46 ARG C CA 1
ATOM 1239 C C . ARG C 1 46 ? 27.881 -10.716 46.918 1.00 69.31 46 ARG C C 1
ATOM 1240 O O . ARG C 1 46 ? 28.581 -9.834 46.431 1.00 68.53 46 ARG C O 1
ATOM 1248 N N . LYS C 1 47 ? 26.650 -11.000 46.483 1.00 69.01 47 LYS C N 1
ATOM 1249 C CA . LYS C 1 47 ? 26.025 -10.296 45.348 1.00 67.81 47 LYS C CA 1
ATOM 1250 C C . LYS C 1 47 ? 26.026 -8.777 45.543 1.00 64.10 47 LYS C C 1
ATOM 1251 O O . LYS C 1 47 ? 26.298 -8.032 44.597 1.00 64.92 47 LYS C O 1
ATOM 1257 N N . VAL C 1 48 ? 25.728 -8.330 46.765 1.00 61.40 48 VAL C N 1
ATOM 1258 C CA . VAL C 1 48 ? 25.689 -6.898 47.093 1.00 59.18 48 VAL C CA 1
ATOM 1259 C C . VAL C 1 48 ? 27.050 -6.230 46.880 1.00 60.58 48 VAL C C 1
ATOM 1260 O O . VAL C 1 48 ? 27.136 -5.148 46.299 1.00 61.19 48 VAL C O 1
ATOM 1264 N N . ARG C 1 49 ? 28.110 -6.876 47.347 1.00 62.11 49 ARG C N 1
ATOM 1265 C CA . ARG C 1 49 ? 29.468 -6.366 47.142 1.00 64.23 49 ARG C CA 1
ATOM 1266 C C . ARG C 1 49 ? 29.801 -6.256 45.653 1.00 66.81 49 ARG C C 1
ATOM 1267 O O . ARG C 1 49 ? 30.422 -5.285 45.219 1.00 68.73 49 ARG C O 1
ATOM 1275 N N . ARG C 1 50 ? 29.365 -7.241 44.876 1.00 68.07 50 ARG C N 1
ATOM 1276 C CA . ARG C 1 50 ? 29.508 -7.194 43.422 1.00 71.69 50 ARG C CA 1
ATOM 1277 C C . ARG C 1 50 ? 28.660 -6.053 42.835 1.00 71.25 50 ARG C C 1
ATOM 1278 O O . ARG C 1 50 ? 29.076 -5.394 41.871 1.00 75.11 50 ARG C O 1
ATOM 1286 N N . TYR C 1 51 ? 27.472 -5.838 43.415 1.00 67.63 51 TYR C N 1
ATOM 1287 C CA . TYR C 1 51 ? 26.601 -4.723 43.039 1.00 67.60 51 TYR C CA 1
ATOM 1288 C C . TYR C 1 51 ? 27.236 -3.364 43.337 1.00 68.77 51 TYR C C 1
ATOM 1289 O O . TYR C 1 51 ? 27.151 -2.456 42.512 1.00 72.46 51 TYR C O 1
ATOM 1298 N N . LEU C 1 52 ? 27.870 -3.218 44.501 1.00 66.93 52 LEU C N 1
ATOM 1299 C CA . LEU C 1 52 ? 28.531 -1.956 44.847 1.00 69.24 52 LEU C CA 1
ATOM 1300 C C . LEU C 1 52 ? 29.832 -1.762 44.049 1.00 74.17 52 LEU C C 1
ATOM 1301 O O . LEU C 1 52 ? 30.373 -0.654 43.985 1.00 78.20 52 LEU C O 1
ATOM 1306 N N . GLU C 1 53 ? 30.325 -2.841 43.440 1.00 75.10 53 GLU C N 1
ATOM 1307 C CA . GLU C 1 53 ? 31.482 -2.783 42.537 1.00 80.62 53 GLU C CA 1
ATOM 1308 C C . GLU C 1 53 ? 31.146 -1.989 41.265 1.00 86.30 53 GLU C C 1
ATOM 1309 O O . GLU C 1 53 ? 32.014 -1.330 40.690 1.00 92.24 53 GLU C O 1
ATOM 1315 N N . SER C 1 54 ? 29.877 -2.037 40.848 1.00 85.40 54 SER C N 1
ATOM 1316 C CA . SER C 1 54 ? 29.424 -1.395 39.602 1.00 91.43 54 SER C CA 1
ATOM 1317 C C . SER C 1 54 ? 29.147 0.100 39.772 1.00 94.35 54 SER C C 1
ATOM 1318 O O . SER C 1 54 ? 29.660 0.745 40.689 1.00 93.63 54 SER C O 1
#

Organism: Sulfolobus islandicus rod-shaped virus 1 (NCBI:txid157898)

Sequence (162 aa):
MKKEIQVQGVRYYVESEDDLVSVAHELAKMMGYTVQQIANALGVSERKVRRYLESMKKEIQVQGVRYYVESEDDLVSVAHELAKMMGYTVQQIANALGVSERKVRRYLESMKKEIQVQGVRYYVESEDDLVSVAHELAKMMGYTVQQIANALGVSERKVRRYLES

Nearest PDB structures (foldseek):
  2x48-assembly1_A  TM=1.001E+00  e=1.055E-09  Sulfolobus islandicus rod-shaped virus 1
  8b4h-assembly1_A  TM=9.582E-01  e=5.414E-02  Geobacillus stearothermophilus
  2lvs-assembly1_A  TM=8.293E-01  e=1.706E-01  Hyperthermus butylicus DSM 5456
  1h0m-assembly1_A  TM=9.106E-01  e=7.040E-01  Agrobacterium tumefaciens
  1r71-assembly2_D  TM=8.430E-01  e=3.108E+00  Escherichia coli

Secondary structure (DSSP, 8-state):
--EEEEETTEEEEE-SHHHHHHHHHHHHHTT--HHHHHHHHTS-HHHHHHHHT-/--EEEEETTEEEEE-SHHHHHHHHHHHHHTT--HHHHHHHHTS-HHHHHHHHT-/--EEEEETTEEEEE-SHHHHHHHHHHHHHTT--HHHHHHHHTS-HHHHHHHHH-

Foldseek 3Di:
DFDWFDDPPDIQTDDDVVSLLVVLCVVVVVPDDLVRSCVRSVHDSVVSVVSNVD/DWDWFDDPPDIQIDDDVVSLLVVLCVVVVVPDDLVRSCVRSVHDSVSSVVSNVD/DWDWFDDVPDIQTDDDVLSLLVVLCVVVVVPDDLVRSCVRSVHDSVSSVVSPVD

CATH classification: 1.10.10.60

Radius of gyration: 17.88 Å; Cα contacts (8 Å, |Δi|>4): 238; chains: 3; bounding box: 56×37×19 Å

Solvent-accessible surface area: 9596 Å² total; per-residue (Å²): 141,185,80,88,10,118,16,145,27,2,45,0,72,1,111,45,84,117,22,5,31,36,0,0,49,23,2,36,159,60,62,63,73,44,96,93,0,5,119,37,0,65,38,59,74,170,74,0,122,147,14,60,151,102,96,110,7,4,1,53,12,140,30,3,22,8,61,7,123,52,112,110,39,19,29,65,8,0,67,33,0,37,154,62,62,58,74,33,94,91,0,5,93,26,0,4,32,39,62,160,57,0,135,148,18,47,153,100,109,67,3,5,1,64,18,162,80,57,108,24,129,0,104,48,89,112,49,6,23,71,9,0,52,78,1,40,167,98,64,75,74,48,113,89,1,6,104,22,0,5,31,43,68,134,49,0,133,124,3,58,148,96

B-factor: mean 61.62, std 18.37, range [2.0, 145.05]